Protein AF-B8FR16-F1 (afdb_monomer_lite)

Foldseek 3Di:
DDLLVVLLVVLVVVCVVVVHDPVVSVVSSVVSSVVVLVVVLVVVLCVVCVVVVLNVQLVVVCVVVVVLCLLLPDDDDPDSVVVSVVVSCVSSVRSVVCVVCVVVPPDDPVRVVVVVVVVVVVSLVCSLVPSPPDDPVHGADPVRNVVVSVCSVVVVSDDDD

pLDDT: mean 81.57, std 13.97, range [33.44, 96.5]

Structure (mmCIF, N/CA/C/O backbone):
data_AF-B8FR16-F1
#
_entry.id   AF-B8FR16-F1
#
loop_
_atom_site.group_PDB
_atom_site.id
_atom_site.type_symbol
_atom_site.label_atom_id
_atom_site.label_alt_id
_atom_site.label_comp_id
_atom_site.label_asym_id
_atom_site.label_entity_id
_atom_site.label_seq_id
_atom_site.pdbx_PDB_ins_code
_atom_site.Cartn_x
_atom_site.Cartn_y
_atom_site.Cartn_z
_atom_site.occupancy
_atom_site.B_iso_or_equiv
_atom_site.auth_seq_id
_atom_site.auth_comp_id
_atom_site.auth_asym_id
_atom_site.auth_atom_id
_atom_site.pdbx_PDB_model_num
ATOM 1 N N . MET A 1 1 ? 5.710 -23.874 -14.832 1.00 56.38 1 MET A N 1
ATOM 2 C CA . MET A 1 1 ? 5.857 -22.516 -15.386 1.00 56.38 1 MET A CA 1
ATOM 3 C C . MET A 1 1 ? 5.933 -21.554 -14.224 1.00 56.38 1 MET A C 1
ATOM 5 O O . MET A 1 1 ? 4.963 -21.448 -13.480 1.00 56.38 1 MET A O 1
ATOM 9 N N . GLY A 1 2 ? 7.102 -20.963 -14.002 1.00 78.06 2 GLY A N 1
ATOM 10 C CA . GLY A 1 2 ? 7.277 -19.901 -13.017 1.00 78.06 2 GLY A CA 1
ATOM 11 C C . GLY A 1 2 ? 6.821 -18.545 -13.561 1.00 78.06 2 GLY A C 1
ATOM 12 O O . GLY A 1 2 ? 6.602 -18.383 -14.761 1.00 78.06 2 GLY A O 1
ATOM 13 N N . ILE A 1 3 ? 6.722 -17.556 -12.672 1.00 81.06 3 ILE A N 1
ATOM 14 C CA . ILE A 1 3 ? 6.531 -16.141 -13.031 1.00 81.06 3 ILE A CA 1
ATOM 15 C C . ILE A 1 3 ? 7.551 -15.660 -14.091 1.00 81.06 3 ILE A C 1
ATOM 17 O O . ILE A 1 3 ? 7.110 -15.021 -15.050 1.00 81.06 3 ILE A O 1
ATOM 21 N N . PRO A 1 4 ? 8.864 -15.984 -14.011 1.00 82.94 4 PRO A N 1
ATOM 22 C CA . PRO A 1 4 ? 9.822 -15.537 -15.029 1.00 82.94 4 PRO A CA 1
ATOM 23 C C . PRO A 1 4 ? 9.562 -16.151 -16.412 1.00 82.94 4 PRO A C 1
ATOM 25 O O . PRO A 1 4 ? 9.678 -15.452 -17.416 1.00 82.94 4 PRO A O 1
ATOM 28 N N . ASP A 1 5 ? 9.134 -17.417 -16.482 1.00 85.25 5 ASP A N 1
ATOM 29 C CA . ASP A 1 5 ? 8.825 -18.080 -17.758 1.00 85.25 5 ASP A CA 1
ATOM 30 C C . ASP A 1 5 ? 7.618 -17.428 -18.444 1.00 85.25 5 ASP A C 1
ATOM 32 O O . ASP A 1 5 ? 7.628 -17.187 -19.652 1.00 85.25 5 ASP A O 1
ATOM 36 N N . LEU A 1 6 ? 6.577 -17.118 -17.661 1.00 87.56 6 LEU A N 1
ATOM 37 C CA . LEU A 1 6 ? 5.368 -16.461 -18.153 1.00 87.56 6 LEU A CA 1
ATOM 38 C C . LEU A 1 6 ? 5.677 -15.042 -18.645 1.00 87.56 6 LEU A C 1
ATOM 40 O O . LEU A 1 6 ? 5.272 -14.669 -19.744 1.00 87.56 6 LEU A O 1
ATOM 44 N N . SER A 1 7 ? 6.442 -14.282 -17.861 1.00 88.88 7 SER A N 1
ATOM 45 C CA . SER A 1 7 ? 6.834 -12.907 -18.192 1.00 88.88 7 SER A CA 1
ATOM 46 C C . SER A 1 7 ? 7.698 -12.860 -19.453 1.00 88.88 7 SER A C 1
ATOM 48 O O . SER A 1 7 ? 7.475 -12.022 -20.322 1.00 88.88 7 SER A O 1
ATOM 50 N N . CYS A 1 8 ? 8.626 -13.813 -19.603 1.00 88.38 8 CYS A N 1
ATOM 51 C CA . CYS A 1 8 ? 9.453 -13.972 -20.798 1.00 88.38 8 CYS A CA 1
ATOM 52 C C . CYS A 1 8 ? 8.609 -14.296 -22.039 1.00 88.38 8 CYS A C 1
ATOM 54 O O . CYS A 1 8 ? 8.793 -13.698 -23.096 1.00 88.38 8 CYS A O 1
ATOM 56 N N . SER A 1 9 ? 7.635 -15.202 -21.913 1.00 89.88 9 SER A N 1
ATOM 57 C CA . SER A 1 9 ? 6.768 -15.581 -23.033 1.00 89.88 9 SER A CA 1
ATOM 58 C C . SER A 1 9 ? 5.915 -14.406 -23.529 1.00 89.88 9 SER A C 1
ATOM 60 O O . SER A 1 9 ? 5.840 -14.163 -24.734 1.00 89.88 9 SER A O 1
ATOM 62 N N . ILE A 1 10 ? 5.335 -13.635 -22.602 1.00 89.81 10 ILE A N 1
ATOM 63 C CA . ILE A 1 10 ? 4.533 -12.449 -22.925 1.00 89.81 10 ILE A CA 1
ATOM 64 C C . ILE A 1 10 ? 5.419 -11.353 -23.533 1.00 89.81 10 ILE A C 1
ATOM 66 O O . ILE A 1 10 ? 5.078 -10.803 -24.579 1.00 89.81 10 ILE A O 1
ATOM 70 N N . ALA A 1 11 ? 6.578 -11.069 -22.935 1.00 90.19 11 ALA A N 1
ATOM 71 C CA . ALA A 1 11 ? 7.492 -10.051 -23.445 1.00 90.19 11 ALA A CA 1
ATOM 72 C C . ALA A 1 11 ? 8.010 -10.381 -24.850 1.00 90.19 11 ALA A C 1
ATOM 74 O O . ALA A 1 11 ? 7.997 -9.510 -25.709 1.00 90.19 11 ALA A O 1
ATOM 75 N N . ASN A 1 12 ? 8.360 -11.639 -25.130 1.00 89.50 12 ASN A N 1
ATOM 76 C CA . ASN A 1 12 ? 8.802 -12.069 -26.461 1.00 89.50 12 ASN A CA 1
ATOM 77 C C . ASN A 1 12 ? 7.678 -12.058 -27.508 1.00 89.50 12 ASN A C 1
ATOM 79 O O . ASN A 1 12 ? 7.941 -11.950 -28.707 1.00 89.50 12 ASN A O 1
ATOM 83 N N . TYR A 1 13 ? 6.420 -12.213 -27.091 1.00 92.12 13 TYR A N 1
ATOM 84 C CA . TYR A 1 13 ? 5.280 -12.041 -27.989 1.00 92.12 13 TYR A CA 1
ATOM 85 C C . TYR A 1 13 ? 5.156 -10.577 -28.426 1.00 92.12 13 TYR A C 1
ATOM 87 O O . TYR A 1 13 ? 5.194 -10.294 -29.620 1.00 92.12 13 TYR A O 1
ATOM 95 N N . PHE A 1 14 ? 5.107 -9.648 -27.467 1.00 90.06 14 PHE A N 1
ATOM 96 C CA . PHE A 1 14 ? 5.010 -8.217 -27.763 1.00 90.06 14 PHE A CA 1
ATOM 97 C C . PHE A 1 14 ? 6.278 -7.659 -28.420 1.00 90.06 14 PHE A C 1
ATOM 99 O O . PHE A 1 14 ? 6.171 -6.857 -29.336 1.00 90.06 14 PHE A O 1
ATOM 106 N N . GLY A 1 15 ? 7.466 -8.115 -28.021 1.00 89.62 15 GLY A N 1
ATOM 107 C CA . GLY A 1 15 ? 8.738 -7.712 -28.623 1.00 89.62 15 GLY A CA 1
ATOM 108 C C . GLY A 1 15 ? 8.793 -7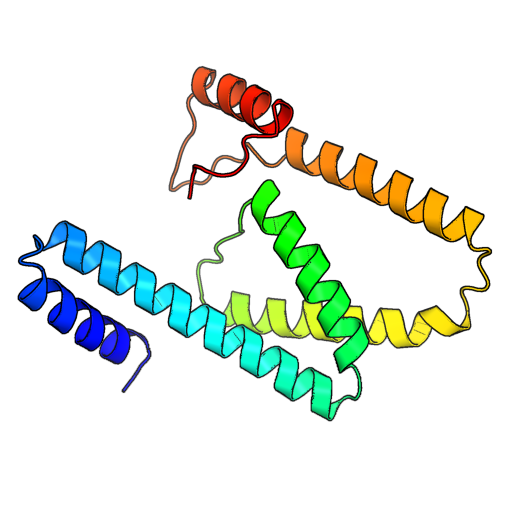.995 -30.122 1.00 89.62 15 GLY A C 1
ATOM 109 O O . GLY A 1 15 ? 9.212 -7.139 -30.894 1.00 89.62 15 GLY A O 1
ATOM 110 N N . ARG A 1 16 ? 8.281 -9.159 -30.544 1.00 90.56 16 ARG A N 1
ATOM 111 C CA . ARG A 1 16 ? 8.185 -9.520 -31.966 1.00 90.56 16 ARG A CA 1
ATOM 112 C C . ARG A 1 16 ? 7.109 -8.735 -32.707 1.00 90.56 16 ARG A C 1
ATOM 114 O O . ARG A 1 16 ? 7.356 -8.321 -33.829 1.00 90.56 16 ARG A O 1
ATOM 121 N N . GLU A 1 17 ? 5.945 -8.531 -32.094 1.00 93.25 17 GLU A N 1
ATOM 122 C CA . GLU A 1 17 ? 4.823 -7.825 -32.732 1.00 93.25 17 GLU A CA 1
ATOM 123 C C . GLU A 1 17 ? 5.091 -6.321 -32.908 1.00 93.25 17 GLU A C 1
ATOM 125 O O . GLU A 1 17 ? 4.663 -5.718 -33.886 1.00 93.25 17 GLU A O 1
ATOM 130 N N . LEU A 1 18 ? 5.802 -5.708 -31.959 1.00 91.50 18 LEU A N 1
ATOM 131 C CA . LEU A 1 18 ? 6.133 -4.279 -31.959 1.00 91.50 18 LEU A CA 1
ATOM 132 C C . LEU A 1 18 ? 7.525 -3.972 -32.536 1.00 91.50 18 LEU A C 1
ATOM 134 O O . LEU A 1 18 ? 7.942 -2.817 -32.482 1.00 91.50 18 LEU A O 1
ATOM 138 N N . GLU A 1 19 ? 8.241 -4.982 -33.045 1.00 90.75 19 GLU A N 1
ATOM 139 C CA . GLU A 1 19 ? 9.619 -4.867 -33.556 1.00 90.75 19 GLU A CA 1
ATOM 140 C C . GLU A 1 19 ? 10.556 -4.132 -32.574 1.00 90.75 19 GLU A C 1
ATOM 142 O O . GLU A 1 19 ? 11.330 -3.244 -32.939 1.00 90.75 19 GLU A O 1
ATOM 147 N N . LEU A 1 20 ? 10.450 -4.478 -31.288 1.00 89.25 20 LEU A N 1
ATOM 148 C CA . LEU A 1 20 ? 11.250 -3.872 -30.227 1.00 89.25 20 LEU A CA 1
ATOM 149 C C . LEU A 1 20 ? 12.676 -4.435 -30.239 1.00 89.25 20 LEU A C 1
ATOM 151 O O . LEU A 1 20 ? 12.904 -5.616 -30.495 1.00 89.25 20 LEU A O 1
ATOM 155 N N . ASP A 1 21 ? 13.637 -3.582 -29.899 1.00 91.12 21 ASP A N 1
ATOM 156 C CA . ASP A 1 21 ? 15.007 -3.977 -29.593 1.00 91.12 21 ASP A CA 1
ATOM 157 C C . ASP A 1 21 ? 15.077 -4.854 -28.331 1.00 91.12 21 ASP A C 1
ATOM 159 O O . ASP A 1 21 ? 14.151 -4.884 -27.508 1.00 91.12 21 ASP A O 1
ATOM 163 N N . GLU A 1 22 ? 16.186 -5.584 -28.177 1.00 87.62 22 GLU A N 1
ATOM 164 C CA . GLU A 1 22 ? 16.388 -6.492 -27.041 1.00 87.62 22 GLU A CA 1
ATOM 165 C C . GLU A 1 22 ? 16.298 -5.752 -25.701 1.00 87.62 22 GLU A C 1
ATOM 167 O O . GLU A 1 22 ? 15.605 -6.230 -24.803 1.00 87.62 22 GLU A O 1
ATOM 172 N N . ASP A 1 23 ? 16.867 -4.545 -25.601 1.00 88.12 23 ASP A N 1
ATOM 173 C CA . ASP A 1 23 ? 16.831 -3.739 -24.375 1.00 88.12 23 ASP A CA 1
ATOM 174 C C . ASP A 1 23 ? 15.388 -3.412 -23.955 1.00 88.12 23 ASP A C 1
ATOM 176 O O . ASP A 1 23 ? 14.998 -3.601 -22.799 1.00 88.12 23 ASP A O 1
ATOM 180 N N . LYS A 1 24 ? 14.544 -2.970 -24.897 1.00 88.75 24 LYS A N 1
ATOM 181 C CA . LYS A 1 24 ? 13.124 -2.694 -24.614 1.00 88.75 24 LYS A CA 1
ATOM 182 C C . LYS A 1 24 ? 12.325 -3.954 -24.312 1.00 88.75 24 LYS A C 1
ATOM 184 O O . LYS A 1 24 ? 11.413 -3.908 -23.484 1.00 88.75 24 LYS A O 1
ATOM 189 N N . THR A 1 25 ? 12.654 -5.068 -24.956 1.00 88.88 25 THR A N 1
ATOM 190 C CA . THR A 1 25 ? 12.011 -6.359 -24.686 1.00 88.88 25 THR A CA 1
ATOM 191 C C . THR A 1 25 ? 12.343 -6.847 -23.274 1.00 88.88 25 THR A C 1
ATOM 193 O O . THR A 1 25 ? 11.462 -7.349 -22.572 1.00 88.88 25 THR A O 1
ATOM 196 N N . ASP A 1 26 ? 13.571 -6.622 -22.805 1.00 86.75 26 ASP A N 1
ATOM 197 C CA . ASP A 1 26 ? 13.984 -6.947 -21.440 1.00 86.75 26 ASP A CA 1
ATOM 198 C C . ASP A 1 26 ? 13.328 -6.038 -20.390 1.00 86.75 26 ASP A C 1
ATOM 200 O O . ASP A 1 26 ? 12.855 -6.527 -19.358 1.00 86.75 26 ASP A O 1
ATOM 204 N N . ILE A 1 27 ? 13.200 -4.736 -20.673 1.00 87.94 27 ILE A N 1
ATOM 205 C CA . ILE A 1 27 ? 12.416 -3.814 -19.832 1.00 87.94 27 ILE A CA 1
ATOM 206 C C . ILE A 1 27 ? 10.964 -4.298 -19.729 1.00 87.94 27 ILE A C 1
ATOM 208 O O . ILE A 1 27 ? 10.384 -4.316 -18.640 1.00 87.94 27 ILE A O 1
ATOM 212 N N . LEU A 1 28 ? 10.378 -4.735 -20.846 1.00 90.06 28 LEU A N 1
ATOM 213 C CA . LEU A 1 28 ? 9.013 -5.244 -20.884 1.00 90.06 28 LEU A CA 1
ATOM 214 C C . LEU A 1 28 ? 8.865 -6.549 -20.085 1.00 90.06 28 LEU A C 1
ATOM 216 O O . LEU A 1 28 ? 7.906 -6.699 -19.324 1.00 90.06 28 LEU A O 1
ATOM 220 N N . ARG A 1 29 ? 9.833 -7.467 -20.197 1.00 90.00 29 ARG A N 1
ATOM 221 C CA . ARG A 1 29 ? 9.897 -8.705 -19.404 1.00 90.00 29 ARG A CA 1
ATOM 222 C C . ARG A 1 29 ? 9.910 -8.412 -17.911 1.00 90.00 29 ARG A C 1
ATOM 224 O O . ARG A 1 29 ? 9.103 -8.990 -17.182 1.00 90.00 29 ARG A O 1
ATOM 231 N N . TYR A 1 30 ? 10.772 -7.499 -17.473 1.00 85.50 30 TYR A N 1
ATOM 232 C CA . TYR A 1 30 ? 10.836 -7.082 -16.074 1.00 85.50 30 TYR A CA 1
ATOM 233 C C . TYR A 1 30 ? 9.525 -6.427 -15.618 1.00 85.50 30 TYR A C 1
ATOM 235 O O . TYR A 1 30 ? 9.006 -6.750 -14.549 1.00 85.50 30 TYR A O 1
ATOM 243 N N . GLY A 1 31 ? 8.938 -5.563 -16.450 1.00 86.56 31 GLY A N 1
ATOM 244 C CA . GLY A 1 31 ? 7.643 -4.944 -16.172 1.00 86.56 31 GLY A CA 1
ATOM 245 C C . GLY A 1 31 ? 6.542 -5.978 -15.920 1.00 86.56 31 GLY A C 1
ATOM 246 O O . GLY A 1 31 ? 5.820 -5.885 -14.926 1.00 86.56 31 GLY A O 1
ATOM 247 N N . PHE A 1 32 ? 6.448 -7.009 -16.766 1.00 89.12 32 PHE A N 1
ATOM 248 C CA . PHE A 1 32 ? 5.492 -8.100 -16.567 1.00 89.12 32 PHE A CA 1
ATOM 249 C C . PHE A 1 32 ? 5.780 -8.926 -15.316 1.00 89.12 32 PHE A C 1
ATOM 251 O O . PHE A 1 32 ? 4.841 -9.267 -14.596 1.00 89.12 32 PHE A O 1
ATOM 258 N N . GLU A 1 33 ? 7.049 -9.201 -15.018 1.00 88.00 33 GLU A N 1
ATOM 259 C CA . GLU A 1 33 ? 7.436 -9.927 -13.808 1.00 88.00 33 GLU A CA 1
ATOM 260 C C . GLU A 1 33 ? 6.968 -9.195 -12.542 1.00 88.00 33 GLU A C 1
ATOM 262 O O . GLU A 1 33 ? 6.367 -9.806 -11.652 1.00 88.00 33 GLU A O 1
ATOM 267 N N . VAL A 1 34 ? 7.143 -7.871 -12.502 1.00 85.62 34 VAL A N 1
ATOM 268 C CA . VAL A 1 34 ? 6.662 -7.023 -11.403 1.00 85.62 34 VAL A CA 1
ATOM 269 C C . VAL A 1 34 ? 5.134 -7.013 -11.334 1.00 85.62 34 VAL A C 1
ATOM 271 O O . VAL A 1 34 ? 4.579 -7.218 -10.254 1.00 85.62 34 VAL A O 1
ATOM 274 N N . ILE A 1 35 ? 4.437 -6.814 -12.457 1.00 88.69 35 ILE A N 1
ATOM 275 C CA . ILE A 1 35 ? 2.964 -6.757 -12.490 1.00 88.69 35 ILE A CA 1
ATOM 276 C C . ILE A 1 35 ? 2.355 -8.080 -12.015 1.00 88.69 35 ILE A C 1
ATOM 278 O O . ILE A 1 35 ? 1.444 -8.082 -11.184 1.00 88.69 35 ILE A O 1
ATOM 282 N N . ILE A 1 36 ? 2.862 -9.208 -12.513 1.00 89.31 36 ILE A N 1
ATOM 283 C CA . ILE A 1 36 ? 2.367 -10.539 -12.148 1.00 89.31 36 ILE A CA 1
ATOM 284 C C . ILE A 1 36 ? 2.686 -10.832 -10.678 1.00 89.31 36 ILE A C 1
ATOM 286 O O . ILE A 1 36 ? 1.813 -11.304 -9.946 1.00 89.31 36 ILE A O 1
ATOM 290 N N . GLY A 1 37 ? 3.901 -10.515 -10.219 1.00 88.25 37 GLY A N 1
ATOM 291 C CA . GLY A 1 37 ? 4.302 -10.685 -8.824 1.00 88.25 37 GLY A CA 1
ATOM 292 C C . GLY A 1 37 ? 3.437 -9.867 -7.859 1.00 88.25 37 GLY A C 1
ATOM 293 O O . GLY A 1 37 ? 2.815 -10.414 -6.945 1.00 88.25 37 GLY A O 1
ATOM 294 N N . GLU A 1 38 ? 3.324 -8.557 -8.076 1.00 86.81 38 GLU A N 1
ATOM 295 C CA . GLU A 1 38 ? 2.482 -7.695 -7.238 1.00 86.81 38 GLU A CA 1
ATOM 296 C C . GLU A 1 38 ? 1.002 -8.099 -7.310 1.00 86.81 38 GLU A C 1
ATOM 298 O O . GLU A 1 38 ? 0.333 -8.144 -6.277 1.00 86.81 38 GLU A O 1
ATOM 303 N N . GLY A 1 39 ? 0.502 -8.493 -8.486 1.00 90.38 39 GLY A N 1
ATOM 304 C CA . GLY A 1 39 ? -0.856 -9.010 -8.650 1.00 90.38 39 GLY A CA 1
ATOM 305 C C . GLY A 1 39 ? -1.124 -10.239 -7.777 1.00 90.38 39 GLY A C 1
ATOM 306 O O . GLY A 1 39 ? -2.087 -10.260 -7.006 1.00 90.38 39 GLY A O 1
ATOM 307 N N . LEU A 1 40 ? -0.236 -11.238 -7.816 1.00 91.06 40 LEU A N 1
ATOM 308 C CA . LEU A 1 40 ? -0.342 -12.436 -6.976 1.00 91.06 40 LEU A CA 1
ATOM 309 C C . LEU A 1 40 ? -0.282 -12.104 -5.481 1.00 91.06 40 LEU A C 1
ATOM 311 O O . LEU A 1 40 ? -1.009 -12.704 -4.683 1.00 91.06 40 LEU A O 1
ATOM 315 N N . LYS A 1 41 ? 0.543 -11.130 -5.089 1.00 90.12 41 LYS A N 1
ATOM 316 C CA . LYS A 1 41 ? 0.634 -10.654 -3.704 1.00 90.12 41 LYS A CA 1
ATOM 317 C C . LYS A 1 41 ? -0.676 -10.033 -3.231 1.00 90.12 41 LYS A C 1
ATOM 319 O O . LYS A 1 41 ? -1.178 -10.417 -2.175 1.00 90.12 41 LYS A O 1
ATOM 324 N N . VAL A 1 42 ? -1.248 -9.122 -4.016 1.00 92.25 42 VAL A N 1
ATOM 325 C CA . VAL A 1 42 ? -2.521 -8.464 -3.695 1.00 92.25 42 VAL A CA 1
ATOM 326 C C . VAL A 1 42 ? -3.643 -9.493 -3.585 1.00 92.25 42 VAL A C 1
ATOM 328 O O . VAL A 1 42 ? -4.348 -9.514 -2.576 1.00 92.25 42 VAL A O 1
ATOM 331 N N . ILE A 1 43 ? -3.761 -10.404 -4.556 1.00 94.75 43 ILE A N 1
ATOM 332 C CA . ILE A 1 43 ? -4.764 -11.479 -4.527 1.00 94.75 43 ILE A CA 1
ATOM 333 C C . ILE A 1 43 ? -4.615 -12.313 -3.250 1.00 94.75 43 ILE A C 1
ATOM 335 O O . ILE A 1 43 ? -5.594 -12.529 -2.537 1.00 94.75 43 ILE A O 1
ATOM 339 N N . SER A 1 44 ? -3.389 -12.721 -2.913 1.00 93.88 44 SER A N 1
ATOM 340 C CA . SER A 1 44 ? -3.115 -13.526 -1.716 1.00 93.88 44 SER A CA 1
ATOM 341 C C . SER A 1 44 ? -3.545 -12.817 -0.426 1.00 93.88 44 SER A C 1
ATOM 343 O O . SER A 1 44 ? -4.165 -13.435 0.440 1.00 93.88 44 SER A O 1
ATOM 345 N N . ILE A 1 45 ? -3.269 -11.513 -0.309 1.00 94.50 45 ILE A N 1
ATOM 346 C CA . ILE A 1 45 ? -3.663 -10.702 0.851 1.00 94.50 45 ILE A CA 1
ATOM 347 C C . ILE A 1 45 ? -5.188 -10.627 0.974 1.00 94.50 45 ILE A C 1
ATOM 349 O O . ILE A 1 45 ? -5.718 -10.840 2.064 1.00 94.50 45 ILE A O 1
ATOM 353 N N . PHE A 1 46 ? -5.907 -10.359 -0.119 1.00 95.44 46 PHE A N 1
ATOM 354 C CA . PHE A 1 46 ? -7.367 -10.228 -0.087 1.00 95.44 46 PHE A CA 1
ATOM 355 C C . PHE A 1 46 ? -8.091 -11.559 0.135 1.00 95.44 46 PHE A C 1
ATOM 357 O O . PHE A 1 46 ? -9.114 -11.584 0.826 1.00 95.44 46 PHE A O 1
ATOM 364 N N . VAL A 1 47 ? -7.553 -12.670 -0.378 1.00 96.50 47 VAL A N 1
ATOM 365 C CA . VAL A 1 47 ? -8.059 -14.017 -0.070 1.00 96.50 47 VAL A CA 1
ATOM 366 C C . VAL A 1 47 ? -7.949 -14.279 1.430 1.00 96.50 47 VAL A C 1
ATOM 368 O O . VAL A 1 47 ? -8.951 -14.591 2.072 1.00 96.50 47 VAL A O 1
ATOM 371 N N . MET A 1 48 ? -6.771 -14.059 2.022 1.00 95.00 48 MET A N 1
ATOM 372 C CA . MET A 1 48 ? -6.577 -14.240 3.463 1.00 95.00 48 MET A CA 1
ATOM 373 C C . MET A 1 48 ? -7.439 -13.278 4.288 1.00 95.00 48 MET A C 1
ATOM 375 O O . MET A 1 48 ? -8.067 -13.691 5.259 1.00 95.00 48 MET A O 1
ATOM 379 N N . ALA A 1 49 ? -7.534 -12.010 3.889 1.00 95.38 49 ALA A N 1
ATOM 380 C CA . ALA A 1 49 ? -8.378 -11.032 4.568 1.00 95.38 49 ALA A CA 1
ATOM 381 C C . ALA A 1 49 ? -9.854 -11.457 4.577 1.00 95.38 49 ALA A C 1
ATOM 383 O O . ALA A 1 49 ? -10.525 -11.293 5.594 1.00 95.38 49 ALA A O 1
ATOM 384 N N . SER A 1 50 ? -10.336 -12.049 3.481 1.00 95.00 50 SER A N 1
ATOM 385 C CA . SER A 1 50 ? -11.711 -12.546 3.371 1.00 95.00 50 SER A CA 1
ATOM 386 C C . SER A 1 50 ? -11.957 -13.754 4.271 1.00 95.00 50 SER A C 1
ATOM 388 O O . SER A 1 50 ? -12.968 -13.787 4.968 1.00 95.00 50 SER A O 1
ATOM 390 N N . LEU A 1 51 ? -11.005 -14.692 4.343 1.00 95.38 51 LEU A N 1
ATOM 391 C CA . LEU A 1 51 ? -11.077 -15.835 5.263 1.00 95.38 51 LEU A CA 1
ATOM 392 C C . LEU A 1 51 ? -11.115 -15.402 6.738 1.00 95.38 51 LEU A C 1
ATOM 394 O O . LEU A 1 51 ? -11.763 -16.049 7.554 1.00 95.38 51 LEU A O 1
ATOM 398 N N . LEU A 1 52 ? -10.440 -14.300 7.082 1.00 93.00 52 LEU A N 1
ATOM 399 C CA . LEU A 1 52 ? -10.386 -13.764 8.446 1.00 93.00 52 LEU A CA 1
ATOM 400 C C . LEU A 1 52 ? -11.508 -12.750 8.757 1.00 93.00 52 LEU A C 1
ATOM 402 O O . LEU A 1 52 ? -11.583 -12.258 9.885 1.00 93.00 52 LEU A O 1
ATOM 406 N N . GLY A 1 53 ? -12.359 -12.402 7.785 1.00 93.69 53 GLY A N 1
ATOM 407 C CA . GLY A 1 53 ? -13.384 -11.362 7.943 1.00 93.69 53 GLY A CA 1
ATOM 408 C C . GLY A 1 53 ? -12.814 -9.948 8.134 1.00 93.69 53 GLY A C 1
ATOM 409 O O . GLY A 1 53 ? -13.443 -9.101 8.766 1.00 93.69 53 GLY A O 1
ATOM 410 N N . LEU A 1 54 ? -11.606 -9.690 7.622 1.00 94.69 54 LEU A N 1
ATOM 411 C CA . LEU A 1 54 ? -10.875 -8.423 7.750 1.00 94.69 54 LEU A CA 1
ATOM 412 C C . LEU A 1 54 ? -10.920 -7.552 6.486 1.00 94.69 54 LEU A C 1
ATOM 414 O O . LEU A 1 54 ? -10.334 -6.468 6.474 1.00 94.69 54 LEU A O 1
ATOM 418 N N . THR A 1 55 ? -11.610 -7.997 5.433 1.00 93.06 55 THR A N 1
ATOM 419 C CA . THR A 1 55 ? -11.658 -7.351 4.111 1.00 93.06 55 THR A CA 1
ATOM 420 C C . THR A 1 55 ? -11.854 -5.830 4.137 1.00 93.06 55 THR A C 1
ATOM 422 O O . THR A 1 55 ? -11.044 -5.152 3.507 1.00 93.06 55 THR A O 1
ATOM 425 N N . PRO A 1 56 ? -12.843 -5.244 4.851 1.00 93.25 56 PRO A N 1
ATOM 426 C CA . PRO A 1 56 ? -13.032 -3.791 4.821 1.00 93.25 56 PRO A CA 1
ATOM 427 C C . PRO A 1 56 ? -11.853 -3.029 5.442 1.00 93.25 56 PRO A C 1
ATOM 429 O O . PRO A 1 56 ? -11.458 -1.988 4.923 1.00 93.25 56 PRO A O 1
ATOM 432 N N . TYR A 1 57 ? -11.249 -3.555 6.511 1.00 93.31 57 TYR A N 1
ATOM 433 C CA . TYR A 1 57 ? -10.103 -2.920 7.166 1.00 93.31 57 TYR A CA 1
ATOM 434 C C . TYR A 1 57 ? -8.860 -2.987 6.279 1.00 93.31 57 TYR A C 1
ATOM 436 O O . TYR A 1 57 ? -8.194 -1.977 6.064 1.00 93.31 57 TYR A O 1
ATOM 444 N N . VAL A 1 58 ? -8.593 -4.165 5.706 1.00 95.06 58 VAL A N 1
ATOM 445 C CA . VAL A 1 58 ? -7.460 -4.382 4.800 1.00 95.06 58 VAL A CA 1
ATOM 446 C C . VAL A 1 58 ? -7.599 -3.545 3.531 1.00 95.06 58 VAL A C 1
ATOM 448 O O . VAL A 1 58 ? -6.603 -2.993 3.075 1.00 95.06 58 VAL A O 1
ATOM 451 N N . LEU A 1 59 ? -8.813 -3.380 2.994 1.00 95.31 59 LEU A N 1
ATOM 452 C CA . LEU A 1 59 ? -9.067 -2.528 1.830 1.00 95.31 59 LEU A CA 1
ATOM 453 C C . LEU A 1 59 ? -8.693 -1.067 2.103 1.00 95.31 59 LEU A C 1
ATOM 455 O O . LEU A 1 59 ? -7.991 -0.456 1.299 1.00 95.31 59 LEU A O 1
ATOM 459 N N . VAL A 1 60 ? -9.117 -0.518 3.246 1.00 93.44 60 VAL A N 1
ATOM 460 C CA . VAL A 1 60 ? -8.760 0.853 3.638 1.00 93.44 60 VAL A CA 1
ATOM 461 C C . VAL A 1 60 ? -7.247 0.979 3.805 1.00 93.44 60 VAL A C 1
ATOM 463 O O . VAL A 1 60 ? -6.647 1.876 3.218 1.00 93.44 60 VAL A O 1
ATOM 466 N N . THR A 1 61 ? -6.605 0.049 4.523 1.00 92.94 61 THR A N 1
ATOM 467 C CA . THR A 1 61 ? -5.141 0.047 4.677 1.00 92.94 61 THR A CA 1
ATOM 468 C C . THR A 1 61 ? -4.428 -0.036 3.327 1.00 92.94 61 THR A C 1
ATOM 470 O O . THR A 1 61 ? -3.457 0.684 3.105 1.00 92.94 61 THR A O 1
ATOM 473 N N . PHE A 1 62 ? -4.907 -0.877 2.410 1.00 93.44 62 PHE A N 1
ATOM 474 C CA . PHE A 1 62 ? -4.338 -1.039 1.075 1.00 93.44 62 PHE A CA 1
ATOM 475 C C . PHE A 1 62 ? -4.403 0.256 0.265 1.00 93.44 62 PHE A C 1
ATOM 477 O O . PHE A 1 62 ? -3.385 0.675 -0.281 1.00 93.44 62 PHE A O 1
ATOM 484 N N . LEU A 1 63 ? -5.557 0.927 0.244 1.00 92.69 63 LEU A N 1
ATOM 485 C CA . LEU A 1 63 ? -5.715 2.199 -0.460 1.00 92.69 63 LEU A CA 1
ATOM 486 C C . LEU A 1 63 ? -4.833 3.296 0.144 1.00 92.69 63 LEU A C 1
ATOM 488 O O . LEU A 1 63 ? -4.155 3.999 -0.598 1.00 92.69 63 LEU A O 1
ATOM 492 N N . THR A 1 64 ? -4.786 3.416 1.474 1.00 90.75 64 THR A N 1
ATOM 493 C CA . THR A 1 64 ? -3.962 4.428 2.152 1.00 90.75 64 THR A CA 1
ATOM 494 C C . THR A 1 64 ? -2.467 4.208 1.924 1.00 90.75 64 THR A C 1
ATOM 496 O O . THR A 1 64 ? -1.735 5.149 1.632 1.00 90.75 64 THR A O 1
ATOM 499 N N . VAL A 1 65 ? -1.990 2.968 2.040 1.00 89.00 65 VAL A N 1
ATOM 500 C CA . VAL A 1 65 ? -0.570 2.652 1.820 1.00 89.00 65 VAL A CA 1
ATOM 501 C C . VAL A 1 65 ? -0.216 2.752 0.339 1.00 89.00 65 VAL A C 1
ATOM 503 O O . VAL A 1 65 ? 0.879 3.200 0.009 1.00 89.00 65 VAL A O 1
ATOM 506 N N . GLY A 1 66 ? -1.130 2.362 -0.552 1.00 87.25 66 GLY A N 1
ATOM 507 C CA . GLY A 1 66 ? -0.963 2.475 -1.997 1.00 87.25 66 GLY A CA 1
ATOM 508 C C . GLY A 1 66 ? -0.800 3.925 -2.441 1.00 87.25 66 GLY A C 1
ATOM 509 O O . GLY A 1 66 ? 0.177 4.239 -3.116 1.00 87.25 66 GLY A O 1
ATOM 510 N N . THR A 1 67 ? -1.686 4.823 -1.999 1.00 86.25 67 THR A N 1
ATOM 511 C CA . THR A 1 67 ? -1.553 6.256 -2.301 1.00 86.25 67 THR A CA 1
ATOM 512 C C . THR A 1 67 ? -0.291 6.838 -1.685 1.00 86.25 67 THR A C 1
ATOM 514 O O . THR A 1 67 ? 0.434 7.548 -2.371 1.00 86.25 67 THR A O 1
ATOM 517 N N . TYR A 1 68 ? 0.039 6.485 -0.439 1.00 83.94 68 TYR A N 1
ATOM 518 C CA . TYR A 1 68 ? 1.274 6.944 0.196 1.00 83.94 68 TYR A CA 1
ATOM 519 C C . TYR A 1 68 ? 2.531 6.496 -0.568 1.00 83.94 68 TYR A C 1
ATOM 521 O O . TYR A 1 68 ? 3.445 7.294 -0.765 1.00 83.94 68 TYR A O 1
ATOM 529 N N . ARG A 1 69 ? 2.562 5.255 -1.075 1.00 82.25 69 ARG A N 1
ATOM 530 C CA . ARG A 1 69 ? 3.685 4.723 -1.867 1.00 82.25 69 ARG A CA 1
ATOM 531 C C . ARG A 1 69 ? 3.894 5.428 -3.202 1.00 82.25 69 ARG A C 1
ATOM 533 O O . ARG A 1 69 ? 5.030 5.464 -3.666 1.00 82.25 69 ARG A O 1
ATOM 540 N N . LEU A 1 70 ? 2.849 6.002 -3.801 1.00 79.00 70 LEU A N 1
ATOM 541 C CA . LEU A 1 70 ? 3.007 6.837 -4.998 1.00 79.00 70 LEU A CA 1
ATOM 542 C C . LEU A 1 70 ? 3.849 8.088 -4.699 1.00 79.00 70 LEU A C 1
ATOM 544 O O . LEU A 1 70 ? 4.601 8.527 -5.561 1.00 79.00 70 LEU A O 1
ATOM 548 N N . PHE A 1 71 ? 3.773 8.619 -3.472 1.00 73.56 71 PHE A N 1
ATOM 549 C CA . PHE A 1 71 ? 4.555 9.784 -3.043 1.00 73.56 71 PHE A CA 1
ATOM 550 C C . PHE A 1 71 ? 5.922 9.415 -2.458 1.00 73.56 71 PHE A C 1
ATOM 552 O O . PHE A 1 71 ? 6.906 10.103 -2.711 1.00 73.56 71 PHE A O 1
ATOM 559 N N . SER A 1 72 ? 6.001 8.352 -1.651 1.00 71.94 72 SER A N 1
ATOM 560 C CA . SER A 1 72 ? 7.237 7.981 -0.948 1.00 71.94 72 SER A CA 1
ATOM 561 C C . SER A 1 72 ? 8.168 7.069 -1.750 1.00 71.94 72 SER A C 1
ATOM 563 O O . SER A 1 72 ? 9.286 6.812 -1.311 1.00 71.94 72 SER A O 1
ATOM 565 N N . GLY A 1 73 ? 7.695 6.507 -2.865 1.00 70.31 73 GLY A N 1
ATOM 566 C CA . GLY A 1 73 ? 8.356 5.394 -3.540 1.00 70.31 73 GLY A CA 1
ATOM 567 C C . GLY A 1 73 ? 8.218 4.068 -2.777 1.00 70.31 73 GLY A C 1
ATOM 568 O O . GLY A 1 73 ? 7.478 3.953 -1.790 1.00 70.31 73 GLY A O 1
ATOM 569 N N . GLY A 1 74 ? 8.923 3.040 -3.257 1.00 65.44 74 GLY A N 1
ATOM 570 C CA . GLY A 1 74 ? 8.886 1.682 -2.710 1.00 65.44 74 GLY A CA 1
ATOM 571 C C . GLY A 1 74 ? 10.241 1.200 -2.189 1.00 65.44 74 GLY A C 1
ATOM 572 O O . GLY A 1 74 ? 11.279 1.467 -2.784 1.00 65.44 74 GLY A O 1
ATOM 573 N N . TYR A 1 75 ? 10.220 0.432 -1.097 1.00 61.41 75 TYR A N 1
ATOM 574 C CA . TYR A 1 75 ? 11.378 -0.334 -0.631 1.00 61.41 75 TYR A CA 1
ATOM 575 C C . TYR A 1 75 ? 11.453 -1.659 -1.397 1.00 61.41 75 TYR A C 1
ATOM 577 O O . TYR A 1 75 ? 10.573 -2.512 -1.242 1.00 61.41 75 TYR A O 1
ATOM 585 N N . HIS A 1 76 ? 12.493 -1.839 -2.212 1.00 64.56 76 HIS A N 1
ATOM 586 C CA . HIS A 1 76 ? 12.768 -3.119 -2.857 1.00 64.56 76 HIS A CA 1
ATOM 587 C C . HIS A 1 76 ? 13.624 -3.971 -1.915 1.00 64.56 76 HIS A C 1
ATOM 589 O O . HIS A 1 76 ? 14.772 -3.642 -1.625 1.00 64.56 76 HIS A O 1
ATOM 595 N N . SER A 1 77 ? 13.041 -5.042 -1.380 1.00 59.69 77 SER A N 1
ATOM 596 C CA . SER A 1 77 ? 13.800 -6.010 -0.590 1.00 59.69 77 SER A CA 1
ATOM 597 C C . SER A 1 77 ? 14.538 -6.950 -1.538 1.00 59.69 77 SER A C 1
ATOM 599 O O . SER A 1 77 ? 13.956 -7.383 -2.525 1.00 59.69 77 SER A O 1
ATOM 601 N N . GLU A 1 78 ? 15.773 -7.321 -1.198 1.00 63.06 78 GLU A N 1
ATOM 602 C CA . GLU A 1 78 ? 16.650 -8.201 -1.994 1.00 63.06 78 GLU A CA 1
ATOM 603 C C . GLU A 1 78 ? 16.012 -9.541 -2.396 1.00 63.06 78 GLU A C 1
ATOM 605 O O . GLU A 1 78 ? 16.475 -10.197 -3.322 1.00 63.06 78 GLU A O 1
ATOM 610 N N . THR A 1 79 ? 14.949 -9.972 -1.704 1.00 76.25 79 THR A N 1
ATOM 611 C CA . THR A 1 79 ? 14.209 -11.188 -2.064 1.00 76.25 79 THR A CA 1
ATOM 612 C C . THR A 1 79 ? 12.702 -10.952 -2.071 1.00 76.25 79 THR A C 1
ATOM 614 O O . THR A 1 79 ? 12.108 -10.427 -1.120 1.00 76.25 79 THR A O 1
ATOM 617 N N . TYR A 1 80 ? 12.065 -11.428 -3.139 1.00 73.88 80 TYR A N 1
ATOM 618 C CA . TYR A 1 80 ? 10.622 -11.346 -3.342 1.00 73.88 80 TYR A CA 1
ATOM 619 C C . TYR A 1 80 ? 9.821 -12.029 -2.218 1.00 73.88 80 TYR A C 1
ATOM 621 O O . TYR A 1 80 ? 8.827 -11.489 -1.730 1.00 73.88 80 TYR A O 1
ATOM 629 N N . SER A 1 81 ? 10.288 -13.185 -1.736 1.00 77.31 81 SER A N 1
ATOM 630 C CA . SER A 1 81 ? 9.633 -13.954 -0.670 1.00 77.31 81 SER A CA 1
ATOM 631 C C . SER A 1 81 ? 9.574 -13.198 0.661 1.00 77.31 81 SER A C 1
ATOM 633 O O . SER A 1 81 ? 8.527 -13.186 1.312 1.00 77.31 81 SER A O 1
ATOM 635 N N . ARG A 1 82 ? 10.653 -12.503 1.050 1.00 84.00 82 ARG A N 1
ATOM 636 C CA . ARG A 1 82 ? 10.672 -11.664 2.261 1.00 84.00 82 ARG A CA 1
ATOM 637 C C . ARG A 1 82 ? 9.677 -10.513 2.147 1.00 84.00 82 ARG A C 1
ATOM 639 O O . ARG A 1 82 ? 8.929 -10.266 3.092 1.00 84.00 82 ARG A O 1
ATOM 646 N N . CYS A 1 83 ? 9.622 -9.853 0.988 1.00 82.56 83 CYS A N 1
ATOM 647 C CA . CYS A 1 83 ? 8.658 -8.783 0.727 1.00 82.56 83 CYS A CA 1
ATOM 648 C C . CYS A 1 83 ? 7.209 -9.288 0.801 1.00 82.56 83 CYS A C 1
ATOM 650 O O . CYS A 1 83 ? 6.357 -8.635 1.409 1.00 82.56 83 CYS A O 1
ATOM 652 N N . PHE A 1 84 ? 6.934 -10.455 0.215 1.00 86.56 84 PHE A N 1
ATOM 653 C CA . PHE A 1 84 ? 5.614 -11.079 0.232 1.00 86.56 84 PHE A CA 1
ATOM 654 C C . PHE A 1 84 ? 5.151 -11.378 1.661 1.00 86.56 84 PHE A C 1
ATOM 656 O O . PHE A 1 84 ? 4.084 -10.922 2.067 1.00 86.56 84 PHE A O 1
ATOM 663 N N . ILE A 1 85 ? 5.981 -12.074 2.443 1.00 89.88 85 ILE A N 1
ATOM 664 C CA . ILE A 1 85 ? 5.662 -12.446 3.825 1.00 89.88 85 ILE A CA 1
ATOM 665 C C . ILE A 1 85 ? 5.446 -11.193 4.679 1.00 89.88 85 ILE A C 1
ATOM 667 O O . ILE A 1 85 ? 4.435 -11.084 5.372 1.00 89.88 85 ILE A O 1
ATOM 671 N N . PHE A 1 86 ? 6.354 -10.218 4.591 1.00 90.50 86 PHE A N 1
ATOM 672 C CA . PHE A 1 86 ? 6.229 -8.968 5.336 1.00 90.50 86 PHE A CA 1
ATOM 673 C C . PHE A 1 86 ? 4.943 -8.216 4.981 1.00 90.50 86 PHE A C 1
ATOM 675 O O . PHE A 1 86 ? 4.209 -7.805 5.874 1.00 90.50 86 PHE A O 1
ATOM 682 N N . SER A 1 87 ? 4.638 -8.079 3.688 1.00 89.69 87 SER A N 1
ATOM 683 C CA . SER A 1 87 ? 3.422 -7.399 3.231 1.00 89.69 87 SER A CA 1
ATOM 684 C C . SER A 1 87 ? 2.169 -8.114 3.735 1.00 89.69 87 SER A C 1
ATOM 686 O O . SER A 1 87 ? 1.255 -7.464 4.234 1.00 89.69 87 SER A O 1
ATOM 688 N N . MET A 1 88 ? 2.148 -9.448 3.675 1.00 92.19 88 MET A N 1
ATOM 689 C CA . MET A 1 88 ? 1.044 -10.264 4.178 1.00 92.19 88 MET A CA 1
ATOM 690 C C . MET A 1 88 ? 0.793 -10.008 5.671 1.00 92.19 88 MET A C 1
ATOM 692 O O . MET A 1 88 ? -0.322 -9.664 6.062 1.00 92.19 88 MET A O 1
ATOM 696 N N . PHE A 1 89 ? 1.834 -10.106 6.503 1.00 93.94 89 PHE A N 1
ATOM 697 C CA . PHE A 1 89 ? 1.717 -9.841 7.939 1.00 93.94 89 PHE A CA 1
ATOM 698 C C . PHE A 1 89 ? 1.349 -8.391 8.241 1.00 93.94 89 PHE A C 1
ATOM 700 O O . PHE A 1 89 ? 0.539 -8.144 9.130 1.00 93.94 89 PHE A O 1
ATOM 707 N N . PHE A 1 90 ? 1.907 -7.437 7.500 1.00 93.50 90 PHE A N 1
ATOM 708 C CA . PHE A 1 90 ? 1.640 -6.021 7.701 1.00 93.50 90 PHE A CA 1
ATOM 709 C C . PHE A 1 90 ? 0.172 -5.678 7.426 1.00 93.50 90 PHE A C 1
ATOM 711 O O . PHE A 1 90 ? -0.495 -5.119 8.294 1.00 93.50 90 PHE A O 1
ATOM 718 N N . PHE A 1 91 ? -0.362 -6.051 6.259 1.00 94.38 91 PHE A N 1
ATOM 719 C CA . PHE A 1 91 ? -1.743 -5.723 5.895 1.00 94.38 91 PHE A CA 1
ATOM 720 C C . PHE A 1 91 ? -2.764 -6.460 6.766 1.00 94.38 91 PHE A C 1
ATOM 722 O O . PHE A 1 91 ? -3.697 -5.836 7.271 1.00 94.38 91 PHE A O 1
ATOM 729 N N . LEU A 1 92 ? -2.577 -7.764 7.000 1.00 94.88 92 LEU A N 1
ATOM 730 C CA . LEU A 1 92 ? -3.486 -8.535 7.856 1.00 94.88 92 LEU A CA 1
ATOM 731 C C . LEU A 1 92 ? -3.385 -8.106 9.325 1.00 94.88 92 LEU A C 1
ATOM 733 O O . LEU A 1 92 ? -4.406 -7.984 10.001 1.00 94.88 92 LEU A O 1
ATOM 737 N N . GLY A 1 93 ? -2.170 -7.839 9.810 1.00 94.94 93 GLY A N 1
ATOM 738 C CA . GLY A 1 93 ? -1.914 -7.361 11.166 1.00 94.94 93 GLY A CA 1
ATOM 739 C C . GLY A 1 93 ? -2.559 -6.003 11.419 1.00 94.94 93 GLY A C 1
ATOM 740 O O . GLY A 1 93 ? -3.291 -5.856 12.396 1.00 94.94 93 GLY A O 1
ATOM 741 N N . MET A 1 94 ? -2.378 -5.044 10.507 1.00 93.62 94 MET A N 1
ATOM 742 C CA . MET A 1 94 ? -3.047 -3.741 10.585 1.00 93.62 94 MET A CA 1
ATOM 743 C C . MET A 1 94 ? -4.565 -3.891 10.551 1.00 93.62 94 MET A C 1
ATOM 745 O O . MET A 1 94 ? -5.241 -3.350 11.422 1.00 93.62 94 MET A O 1
ATOM 749 N N . GLY A 1 95 ? -5.102 -4.705 9.635 1.00 93.56 95 GLY A N 1
ATOM 750 C CA . GLY A 1 95 ? -6.536 -4.985 9.585 1.00 93.56 95 GLY A CA 1
ATOM 751 C C . GLY A 1 95 ? -7.074 -5.546 10.906 1.00 93.56 95 GLY A C 1
ATOM 752 O O . GLY A 1 95 ? -8.121 -5.110 11.388 1.00 93.56 95 GLY A O 1
ATOM 753 N N . LYS A 1 96 ? -6.335 -6.466 11.541 1.00 93.62 96 LYS A N 1
ATOM 754 C CA . LYS A 1 96 ? -6.727 -7.058 12.825 1.00 93.62 96 LYS A CA 1
ATOM 755 C C . LYS A 1 96 ? -6.646 -6.065 13.983 1.00 93.62 96 LYS A C 1
ATOM 757 O O . LYS A 1 96 ? -7.554 -6.033 14.813 1.00 93.62 96 LYS A O 1
ATOM 762 N N . ILE A 1 97 ? -5.591 -5.253 14.033 1.00 93.88 97 ILE A N 1
ATOM 763 C CA . ILE A 1 97 ? -5.424 -4.192 15.034 1.00 93.88 97 ILE A CA 1
ATOM 764 C C . ILE A 1 97 ? -6.567 -3.184 14.913 1.00 93.88 97 ILE A C 1
ATOM 766 O O . ILE A 1 97 ? -7.194 -2.852 15.918 1.00 93.88 97 ILE A O 1
ATOM 770 N N . THR A 1 98 ? -6.896 -2.748 13.693 1.00 90.94 98 THR A N 1
ATOM 771 C CA . THR A 1 98 ? -8.025 -1.845 13.454 1.00 90.94 98 THR A CA 1
ATOM 772 C C . THR A 1 98 ? -9.335 -2.469 13.921 1.00 90.94 98 THR A C 1
ATOM 774 O O . THR A 1 98 ? -10.067 -1.821 14.662 1.00 90.94 98 THR A O 1
ATOM 777 N N . GLN A 1 99 ? -9.613 -3.730 13.573 1.00 92.06 99 GLN A N 1
ATOM 778 C CA . GLN A 1 99 ? -10.816 -4.432 14.035 1.00 92.06 99 GLN A CA 1
ATOM 779 C C . GLN A 1 99 ? -10.917 -4.471 15.571 1.00 92.06 99 GLN A C 1
ATOM 781 O O . GLN A 1 99 ? -12.004 -4.284 16.114 1.00 92.06 99 GLN A O 1
ATOM 786 N N . LEU A 1 100 ? -9.802 -4.709 16.270 1.00 92.25 100 LEU A N 1
ATOM 787 C CA . LEU A 1 100 ? -9.771 -4.809 17.731 1.00 92.25 100 LEU A CA 1
ATOM 788 C C . LEU A 1 100 ? -9.917 -3.447 18.420 1.00 92.25 100 LEU A C 1
ATOM 790 O O . LEU A 1 100 ? -10.568 -3.357 19.456 1.00 92.25 100 LEU A O 1
ATOM 794 N N . LEU A 1 101 ? -9.309 -2.395 17.869 1.00 88.88 101 LEU A N 1
ATOM 795 C CA . LEU A 1 101 ? -9.286 -1.068 18.487 1.00 88.88 101 LEU A CA 1
ATOM 796 C C . LEU A 1 101 ? -10.542 -0.244 18.199 1.00 88.88 101 LEU A C 1
ATOM 798 O O . LEU A 1 101 ? -10.947 0.551 19.045 1.00 88.88 101 LEU A O 1
ATOM 802 N N . LEU A 1 102 ? -11.172 -0.428 17.037 1.00 86.25 102 LEU A N 1
ATOM 803 C CA . LEU A 1 102 ? -12.296 0.399 16.588 1.00 86.25 102 LEU A CA 1
ATOM 804 C C . LEU A 1 102 ? -13.457 0.504 17.604 1.00 86.25 102 LEU A C 1
ATOM 806 O O . LEU A 1 102 ? -13.950 1.614 17.790 1.00 86.25 102 LEU A O 1
ATOM 810 N N . PRO A 1 103 ? -13.851 -0.557 18.341 1.00 86.81 103 PRO A N 1
ATOM 811 C CA . PRO A 1 103 ? -14.882 -0.458 19.382 1.00 86.81 103 PRO A CA 1
ATOM 812 C C . PRO A 1 103 ? -14.532 0.470 20.558 1.00 86.81 103 PRO A C 1
ATOM 814 O O . PRO A 1 103 ? -15.431 0.996 21.217 1.00 86.81 103 PRO A O 1
ATOM 817 N N . TYR A 1 104 ? -13.243 0.675 20.841 1.00 85.44 104 TYR A N 1
ATOM 818 C CA . TYR A 1 104 ? -12.774 1.525 21.941 1.00 85.44 104 TYR A CA 1
ATOM 819 C C . TYR A 1 104 ? -12.672 3.004 21.539 1.00 85.44 104 TYR A C 1
ATOM 821 O O . TYR A 1 104 ? -12.666 3.883 22.401 1.00 85.44 104 TYR A O 1
ATOM 829 N N . PHE A 1 105 ? -12.641 3.300 20.238 1.00 82.62 105 PHE A N 1
ATOM 830 C CA . PHE A 1 105 ? -12.568 4.659 19.710 1.00 82.62 105 PHE A CA 1
ATOM 831 C C . PHE A 1 105 ? -13.963 5.286 19.588 1.00 82.62 105 PHE A C 1
ATOM 833 O O . PHE A 1 105 ? -14.582 5.298 18.528 1.00 82.62 105 PHE A O 1
ATOM 840 N N . LYS A 1 106 ? -14.452 5.873 20.684 1.00 81.81 106 LYS A N 1
ATOM 841 C CA . LYS A 1 106 ? -15.665 6.711 20.688 1.00 81.81 106 LYS A CA 1
ATOM 842 C C . LYS A 1 106 ? -15.321 8.176 20.406 1.00 81.81 106 LYS A C 1
ATOM 844 O O . LYS A 1 106 ? -15.518 9.039 21.257 1.00 81.81 106 LYS A O 1
ATOM 849 N N . LEU A 1 107 ? -14.747 8.444 19.237 1.00 82.75 107 LEU A N 1
ATOM 850 C CA . LEU A 1 107 ? -14.398 9.804 18.824 1.00 82.75 107 LEU A CA 1
ATOM 851 C C . LEU A 1 107 ? -15.584 10.497 18.152 1.00 82.75 107 LEU A C 1
ATOM 853 O O . LEU A 1 107 ? -16.335 9.880 17.396 1.00 82.75 107 LEU A O 1
ATOM 857 N N . SER A 1 108 ? -15.726 11.799 18.389 1.00 87.44 108 SER A N 1
ATOM 858 C CA . SER A 1 108 ? -16.645 12.625 17.607 1.00 87.44 108 SER A CA 1
ATOM 859 C C . SER A 1 108 ? -16.125 12.810 16.177 1.00 87.44 108 SER A C 1
ATOM 861 O O . SER A 1 108 ? -14.924 12.714 15.916 1.00 87.44 108 SER A O 1
ATOM 863 N N . VAL A 1 109 ? -17.017 13.139 15.237 1.00 86.06 109 VAL A N 1
ATOM 864 C CA . VAL A 1 109 ? -16.643 13.394 13.832 1.00 86.06 109 VAL A CA 1
ATOM 865 C C . VAL A 1 109 ? -15.553 14.470 13.729 1.00 86.06 109 VAL A C 1
ATOM 867 O O . VAL A 1 109 ? -14.584 14.304 12.992 1.00 86.06 109 VAL A O 1
ATOM 870 N N . ALA A 1 110 ? -15.654 15.535 14.530 1.00 88.56 110 ALA A N 1
ATOM 871 C CA . ALA A 1 110 ? -14.657 16.604 14.568 1.00 88.56 110 ALA A CA 1
ATOM 872 C C . ALA A 1 110 ? -13.275 16.114 15.044 1.00 88.56 110 ALA A C 1
ATOM 874 O O .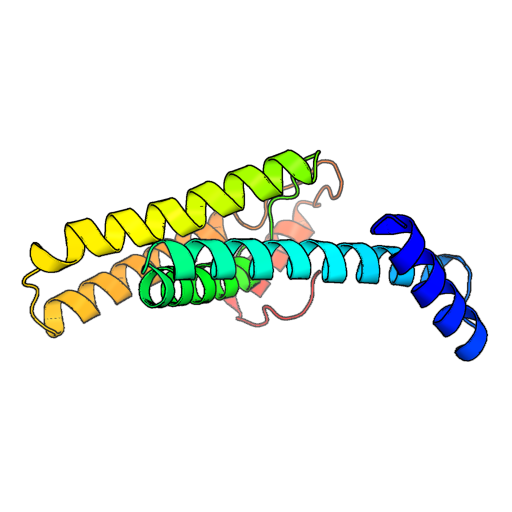 ALA A 1 110 ? -12.248 16.525 14.499 1.00 88.56 110 ALA A O 1
ATOM 875 N N . GLN A 1 111 ? -13.237 15.201 16.021 1.00 88.06 111 GLN A N 1
ATOM 876 C CA . GLN A 1 111 ? -11.988 14.600 16.497 1.00 88.06 111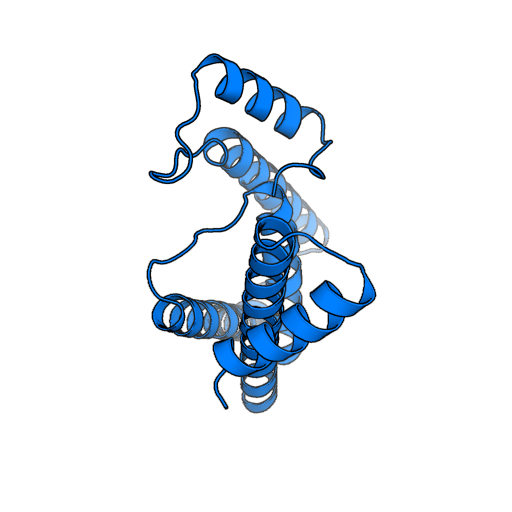 GLN A CA 1
ATOM 877 C C . GLN A 1 111 ? -11.367 13.693 15.433 1.00 88.06 111 GLN A C 1
ATOM 879 O O . GLN A 1 111 ? -10.162 13.767 15.218 1.00 88.06 111 GLN A O 1
ATOM 884 N N . ILE A 1 112 ? -12.176 12.895 14.726 1.00 86.38 112 ILE A N 1
ATOM 885 C CA . ILE A 1 112 ? -11.701 12.033 13.632 1.00 86.38 112 ILE A CA 1
ATOM 886 C C . ILE A 1 112 ? -11.077 12.876 12.515 1.00 86.38 112 ILE A C 1
ATOM 888 O O . ILE A 1 112 ? -9.960 12.590 12.091 1.00 86.38 112 ILE A O 1
ATOM 892 N N . ILE A 1 113 ? -11.754 13.943 12.078 1.00 87.69 113 ILE A N 1
ATOM 893 C CA . ILE A 1 113 ? -11.245 14.841 11.028 1.00 87.69 113 ILE A CA 1
ATOM 894 C C . ILE A 1 113 ? -9.924 15.486 11.457 1.00 87.69 113 ILE A C 1
ATOM 896 O O . ILE A 1 113 ? -8.961 15.488 10.692 1.00 87.69 113 ILE A O 1
ATOM 900 N N . THR A 1 114 ? -9.855 15.982 12.694 1.00 89.69 114 THR A N 1
ATOM 901 C CA . THR A 1 114 ? -8.627 16.574 13.245 1.00 89.69 114 THR A CA 1
ATOM 902 C C . THR A 1 114 ? -7.474 15.569 13.242 1.00 89.69 114 THR A C 1
ATOM 904 O O . THR A 1 114 ? -6.359 15.899 12.843 1.00 89.69 114 THR A O 1
ATOM 907 N N . LEU A 1 115 ? -7.739 14.325 13.643 1.00 88.19 115 LEU A N 1
ATOM 908 C CA . LEU A 1 115 ? -6.728 13.275 13.729 1.00 88.19 115 LEU A CA 1
ATOM 909 C C . LEU A 1 115 ? -6.222 12.869 12.337 1.00 88.19 115 LEU A C 1
ATOM 911 O O . LEU A 1 115 ? -5.014 12.763 12.138 1.00 88.19 115 LEU A O 1
ATOM 915 N N . ILE A 1 116 ? -7.124 12.740 11.357 1.00 88.06 116 ILE A N 1
ATOM 916 C CA . ILE A 1 116 ? -6.765 12.504 9.950 1.00 88.06 116 ILE A CA 1
ATOM 917 C C . ILE A 1 116 ? -5.884 13.639 9.423 1.00 88.06 116 ILE A C 1
ATOM 919 O O . ILE A 1 116 ? -4.856 13.368 8.807 1.00 88.06 116 ILE A O 1
ATOM 923 N N . PHE A 1 117 ? -6.246 14.898 9.689 1.00 90.50 117 PHE A N 1
ATOM 924 C CA . PHE A 1 117 ? -5.474 16.054 9.235 1.00 90.50 117 PHE A CA 1
ATOM 925 C C . PHE A 1 117 ? -4.056 16.061 9.818 1.00 90.50 117 PHE A C 1
ATOM 927 O O . PHE A 1 117 ? -3.086 16.223 9.078 1.00 90.50 117 PHE A O 1
ATOM 934 N N . ILE A 1 118 ? -3.920 15.812 11.124 1.00 91.62 118 ILE A N 1
ATOM 935 C CA . ILE A 1 118 ? -2.614 15.737 1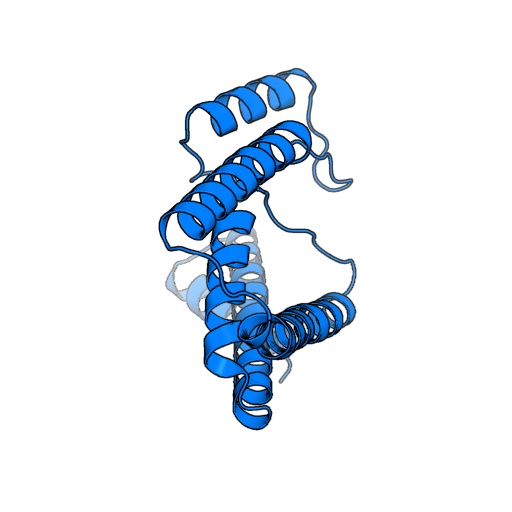1.791 1.00 91.62 118 ILE A CA 1
ATOM 936 C C . ILE A 1 118 ? -1.764 14.614 11.187 1.00 91.62 118 ILE A C 1
ATOM 938 O O . ILE A 1 118 ? -0.615 14.853 10.821 1.00 91.62 118 ILE A O 1
ATOM 942 N N . VAL A 1 119 ? -2.323 13.406 11.040 1.00 89.38 119 VAL A N 1
ATOM 943 C CA . VAL A 1 119 ? -1.608 12.256 10.461 1.00 89.38 119 VAL A CA 1
ATOM 944 C C . VAL A 1 119 ? -1.194 12.535 9.018 1.00 89.38 119 VAL A C 1
ATOM 946 O O . VAL A 1 119 ? -0.068 12.223 8.638 1.00 89.38 119 VAL A O 1
ATOM 949 N N . PHE A 1 120 ? -2.061 13.164 8.226 1.00 87.94 120 PHE A N 1
ATOM 950 C CA . PHE A 1 120 ? -1.765 13.520 6.844 1.00 87.94 120 PHE A CA 1
ATOM 951 C C . PHE A 1 120 ? -0.592 14.503 6.748 1.00 87.94 120 PHE A C 1
ATOM 953 O O . PHE A 1 120 ? 0.393 14.208 6.070 1.00 87.94 120 PHE A O 1
ATOM 960 N N . VAL A 1 121 ? -0.635 15.616 7.489 1.00 88.81 121 VAL A N 1
ATOM 961 C CA . VAL A 1 121 ? 0.460 16.605 7.523 1.00 88.81 121 VAL A CA 1
ATOM 962 C C . VAL A 1 121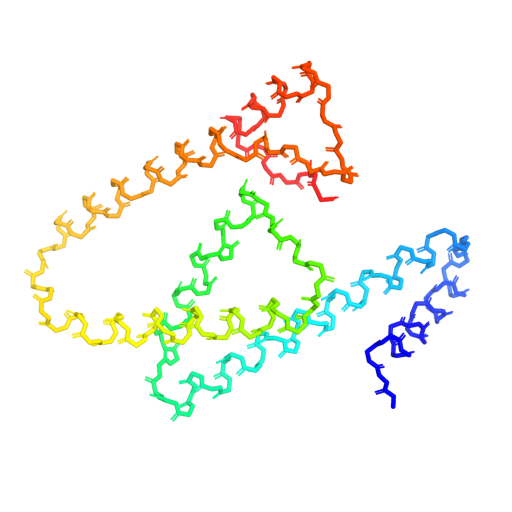 ? 1.768 15.956 7.978 1.00 88.81 121 VAL A C 1
ATOM 964 O O . VAL A 1 121 ? 2.818 16.175 7.371 1.00 88.81 121 VAL A O 1
ATOM 967 N N . TRP A 1 122 ? 1.708 15.108 9.005 1.00 88.38 122 TRP A N 1
ATOM 968 C CA . TRP A 1 122 ? 2.883 14.406 9.512 1.00 88.38 122 TRP A CA 1
ATOM 969 C C . TRP A 1 122 ? 3.461 13.427 8.485 1.00 88.38 122 TRP A C 1
ATOM 971 O O . TRP A 1 122 ? 4.677 13.353 8.310 1.00 88.38 122 TRP A O 1
ATOM 981 N N . SER A 1 123 ? 2.598 12.703 7.768 1.00 85.06 123 SER A N 1
ATOM 982 C CA . SER A 1 123 ? 3.007 11.769 6.718 1.00 85.06 123 SER A CA 1
ATOM 983 C C . SER A 1 123 ? 3.687 12.482 5.545 1.00 85.06 123 SER A C 1
ATOM 985 O O . SER A 1 123 ? 4.733 12.026 5.088 1.00 85.06 123 SER A O 1
ATOM 987 N N . LEU A 1 124 ? 3.171 13.642 5.121 1.00 83.50 124 LEU A N 1
ATOM 988 C CA . LEU A 1 124 ? 3.793 14.464 4.081 1.00 83.50 124 LEU A CA 1
ATOM 989 C C . LEU A 1 124 ? 5.160 14.987 4.520 1.00 83.50 124 LEU A C 1
ATOM 991 O O . LEU A 1 124 ? 6.115 14.949 3.748 1.00 83.50 124 LEU A O 1
ATOM 995 N N . TRP A 1 125 ? 5.275 15.435 5.771 1.00 84.75 125 TRP A N 1
ATOM 996 C CA . TRP A 1 125 ? 6.546 15.903 6.314 1.00 84.75 125 TRP A CA 1
ATOM 997 C C . TRP A 1 125 ? 7.612 14.798 6.325 1.00 84.75 125 TRP A C 1
ATOM 999 O O . TRP A 1 125 ? 8.753 15.039 5.924 1.00 84.75 125 TRP A O 1
ATOM 1009 N N . ILE A 1 126 ? 7.241 13.574 6.725 1.00 83.88 126 ILE A N 1
ATOM 1010 C CA . ILE A 1 126 ? 8.139 12.411 6.664 1.00 83.88 126 ILE A CA 1
ATOM 1011 C C . ILE A 1 126 ? 8.515 12.109 5.212 1.00 83.88 126 ILE A C 1
ATOM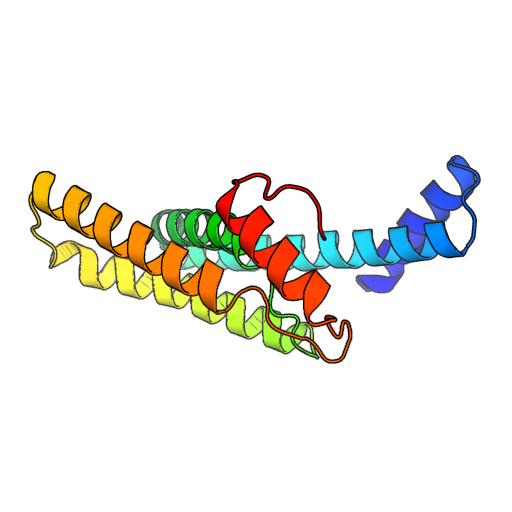 1013 O O . ILE A 1 126 ? 9.700 11.958 4.922 1.00 83.88 126 ILE A O 1
ATOM 1017 N N . ALA A 1 127 ? 7.541 12.061 4.302 1.00 79.75 127 ALA A N 1
ATOM 1018 C CA . ALA A 1 127 ? 7.796 11.793 2.892 1.00 79.75 127 ALA A CA 1
ATOM 1019 C C . ALA A 1 127 ? 8.783 12.809 2.295 1.00 79.75 127 ALA A C 1
ATOM 1021 O O . ALA A 1 127 ? 9.804 12.408 1.757 1.00 79.75 127 ALA A O 1
ATOM 1022 N N . ILE A 1 128 ? 8.582 14.115 2.474 1.00 74.81 128 ILE A N 1
ATOM 1023 C CA . ILE A 1 128 ? 9.485 15.140 1.912 1.00 74.81 128 ILE A CA 1
ATOM 1024 C C . ILE A 1 128 ? 10.906 15.025 2.480 1.00 74.81 128 ILE A C 1
ATOM 1026 O O . ILE A 1 128 ? 11.886 15.248 1.769 1.00 74.81 128 ILE A O 1
ATOM 1030 N N . LYS A 1 129 ? 11.030 14.687 3.767 1.00 77.69 129 LYS A N 1
ATOM 1031 C CA . LYS A 1 129 ? 12.326 14.627 4.445 1.00 77.69 129 LYS A CA 1
ATOM 1032 C C . LYS A 1 129 ? 13.108 13.346 4.135 1.00 77.69 129 LYS A C 1
ATOM 1034 O O . LYS A 1 129 ? 14.333 13.398 4.116 1.00 77.69 129 LYS A O 1
ATOM 1039 N N . TRP A 1 130 ? 12.423 12.222 3.912 1.00 73.19 130 TRP A N 1
ATOM 1040 C CA . TRP A 1 130 ? 13.049 10.897 3.797 1.00 73.19 130 TRP A CA 1
ATOM 1041 C C . TRP A 1 130 ? 12.918 10.251 2.412 1.00 73.19 130 TRP A C 1
ATOM 1043 O O . TRP A 1 130 ? 13.668 9.327 2.126 1.00 73.19 130 TRP A O 1
ATOM 1053 N N . ALA A 1 131 ? 12.005 10.706 1.547 1.00 67.62 131 ALA A N 1
ATOM 1054 C CA . ALA A 1 131 ? 11.851 10.176 0.191 1.00 67.62 131 ALA A CA 1
ATOM 1055 C C . ALA A 1 131 ? 13.033 10.451 -0.757 1.00 67.62 131 ALA A C 1
ATOM 1057 O O . ALA A 1 131 ? 13.258 9.597 -1.616 1.00 67.62 131 ALA A O 1
ATOM 1058 N N . PRO A 1 132 ? 13.841 11.535 -0.641 1.00 67.00 132 PRO A N 1
ATOM 1059 C CA . PRO A 1 132 ? 15.126 11.585 -1.335 1.00 67.00 132 PRO A CA 1
ATOM 1060 C C . PRO A 1 132 ? 16.134 10.681 -0.605 1.00 67.00 132 PRO A C 1
ATOM 1062 O O . PRO A 1 132 ? 17.158 11.135 -0.100 1.00 67.00 132 PRO A O 1
ATOM 1065 N N . ALA A 1 133 ? 15.806 9.393 -0.508 1.00 63.97 133 ALA A N 1
ATOM 1066 C CA . ALA A 1 133 ? 16.691 8.360 -0.015 1.00 63.97 133 ALA A CA 1
ATOM 1067 C C . ALA A 1 133 ? 17.550 7.869 -1.176 1.00 63.97 133 ALA A C 1
ATOM 1069 O O . ALA A 1 133 ? 17.049 7.485 -2.235 1.00 63.97 133 ALA A O 1
ATOM 1070 N N . GLU A 1 134 ? 18.857 7.875 -0.964 1.00 60.56 134 GLU A N 1
ATOM 1071 C CA . GLU A 1 134 ? 19.774 7.200 -1.864 1.00 60.56 134 GLU A CA 1
ATOM 1072 C C . GLU A 1 134 ? 19.554 5.694 -1.764 1.00 60.56 134 GLU A C 1
ATOM 1074 O O . GLU A 1 134 ? 19.377 5.135 -0.679 1.00 60.56 134 GLU A O 1
ATOM 1079 N N . THR A 1 135 ? 19.596 5.025 -2.908 1.00 62.50 135 THR A N 1
ATOM 1080 C CA . THR A 1 135 ? 19.720 3.570 -2.943 1.00 62.50 135 THR A CA 1
ATOM 1081 C C . THR A 1 135 ? 21.060 3.231 -3.584 1.00 62.50 135 THR A C 1
ATOM 1083 O O . THR A 1 135 ? 21.506 3.981 -4.455 1.00 62.50 135 THR A O 1
ATOM 1086 N N . PRO A 1 136 ? 21.700 2.102 -3.224 1.00 57.03 136 PRO A N 1
ATOM 1087 C CA . PRO A 1 136 ? 22.952 1.679 -3.859 1.00 57.03 136 PRO A CA 1
ATOM 1088 C C . PRO A 1 136 ? 22.842 1.605 -5.388 1.00 57.03 136 PRO A C 1
ATOM 1090 O O . PRO A 1 136 ? 23.813 1.833 -6.099 1.00 57.03 136 PRO A O 1
ATOM 1093 N N . ASN A 1 137 ? 21.633 1.323 -5.881 1.00 57.16 137 ASN A N 1
ATOM 1094 C CA . ASN A 1 137 ? 21.322 1.172 -7.297 1.00 57.16 137 ASN A CA 1
ATOM 1095 C C . ASN A 1 137 ? 21.001 2.500 -8.011 1.00 57.16 137 ASN A C 1
ATOM 1097 O O . ASN A 1 137 ? 20.833 2.508 -9.228 1.00 57.16 137 ASN A O 1
ATOM 1101 N N . LYS A 1 138 ? 20.876 3.613 -7.274 1.00 60.56 138 LYS A N 1
ATOM 1102 C CA . LYS A 1 138 ? 20.627 4.953 -7.824 1.00 60.56 138 LYS A CA 1
ATOM 1103 C C . LYS A 1 138 ? 21.183 6.036 -6.881 1.00 60.56 138 LYS A C 1
ATOM 1105 O O . LYS A 1 138 ? 20.408 6.618 -6.111 1.00 60.56 138 LYS A O 1
ATOM 1110 N N . PRO A 1 139 ? 22.508 6.285 -6.899 1.00 63.69 139 PRO A N 1
ATOM 1111 C CA . PRO A 1 139 ? 23.094 7.404 -6.168 1.00 63.69 139 PRO A CA 1
ATOM 1112 C C . PRO A 1 139 ? 22.556 8.718 -6.745 1.00 63.69 139 PRO A C 1
ATOM 1114 O O . PRO A 1 139 ? 22.402 8.846 -7.957 1.00 63.69 139 PRO A O 1
ATOM 1117 N N . LEU A 1 140 ? 22.226 9.671 -5.875 1.00 62.62 140 LEU A N 1
ATOM 1118 C CA . LEU A 1 140 ? 21.706 10.978 -6.273 1.00 62.62 140 LEU A CA 1
ATOM 1119 C C . LEU A 1 140 ? 22.807 12.016 -6.102 1.00 62.62 140 LEU A C 1
ATOM 1121 O O . LEU A 1 140 ? 23.387 12.109 -5.019 1.00 62.62 140 LEU A O 1
ATOM 1125 N N . ALA A 1 141 ? 23.062 12.812 -7.137 1.00 69.38 141 ALA A N 1
ATOM 1126 C CA . ALA A 1 141 ? 23.908 13.988 -6.995 1.00 69.38 141 ALA A CA 1
ATOM 1127 C C . ALA A 1 141 ? 23.212 15.050 -6.110 1.00 69.38 141 ALA A C 1
ATOM 1129 O O . ALA A 1 141 ? 21.985 15.066 -5.963 1.00 69.38 141 ALA A O 1
ATOM 1130 N N . GLU A 1 142 ? 23.989 15.910 -5.443 1.00 66.25 142 GLU A N 1
ATOM 1131 C CA . GLU A 1 142 ? 23.466 16.878 -4.458 1.00 66.25 142 GLU A CA 1
ATOM 1132 C C . GLU A 1 142 ? 22.493 17.906 -5.072 1.00 66.25 142 GLU A C 1
ATOM 1134 O O . GLU A 1 142 ? 21.555 18.359 -4.410 1.00 66.25 142 GLU A O 1
ATOM 1139 N N . ASP A 1 143 ? 22.670 18.232 -6.350 1.00 64.94 143 ASP A N 1
ATOM 1140 C CA . ASP A 1 143 ? 21.780 19.063 -7.164 1.00 64.94 143 ASP A CA 1
ATOM 1141 C C . ASP A 1 143 ? 20.459 18.345 -7.494 1.00 64.94 143 ASP A C 1
ATOM 1143 O O . ASP A 1 143 ? 19.381 18.902 -7.272 1.00 64.94 143 ASP A O 1
ATOM 1147 N N . GLU A 1 144 ? 20.513 17.069 -7.888 1.00 64.81 144 GLU A N 1
ATOM 1148 C CA . GLU A 1 144 ? 19.314 16.257 -8.141 1.00 64.81 144 GLU A CA 1
ATOM 1149 C C . GLU A 1 144 ? 18.456 16.055 -6.881 1.00 64.81 144 GLU A C 1
ATOM 1151 O O . GLU A 1 144 ? 17.226 15.971 -6.962 1.00 64.81 144 GLU A O 1
ATOM 1156 N N . LYS A 1 145 ? 19.067 15.998 -5.690 1.00 66.00 145 LYS A N 1
ATOM 1157 C CA . LYS A 1 145 ? 18.322 15.930 -4.419 1.00 66.00 145 LYS A CA 1
ATOM 1158 C C . LYS A 1 145 ? 17.515 17.199 -4.159 1.00 66.00 145 LYS A C 1
ATOM 1160 O O . LYS A 1 145 ? 16.385 17.117 -3.666 1.00 66.00 145 LYS A O 1
ATOM 1165 N N . ALA A 1 146 ? 18.088 18.367 -4.451 1.00 62.28 146 ALA A N 1
ATOM 1166 C CA . ALA A 1 146 ? 17.419 19.648 -4.253 1.00 62.28 146 ALA A CA 1
ATOM 1167 C C . ALA A 1 146 ? 16.224 19.803 -5.204 1.00 62.28 146 ALA A C 1
ATOM 1169 O O . ALA A 1 146 ? 15.140 20.185 -4.753 1.00 62.28 146 ALA A O 1
ATOM 1170 N N . ASP A 1 147 ? 16.385 19.408 -6.467 1.00 64.12 147 ASP A N 1
ATOM 1171 C CA . ASP A 1 147 ? 15.314 19.448 -7.462 1.00 64.12 147 ASP A CA 1
ATOM 1172 C C . ASP A 1 147 ? 14.206 18.435 -7.175 1.00 64.12 147 ASP A C 1
ATOM 1174 O O . ASP A 1 147 ? 13.028 18.792 -7.216 1.00 64.12 147 ASP A O 1
ATOM 1178 N N . LYS A 1 148 ? 14.542 17.208 -6.757 1.00 66.38 148 LYS A N 1
ATOM 1179 C CA . LYS A 1 148 ? 13.530 16.226 -6.331 1.00 66.38 148 LYS A CA 1
ATOM 1180 C C . LYS A 1 148 ? 12.734 16.697 -5.124 1.00 66.38 148 LYS A C 1
ATOM 1182 O O . LYS A 1 148 ? 11.524 16.496 -5.076 1.00 66.38 148 LYS A O 1
ATOM 1187 N N . ARG A 1 149 ? 13.376 17.368 -4.164 1.00 63.97 149 ARG A N 1
ATOM 1188 C CA . ARG A 1 149 ? 12.677 17.954 -3.014 1.00 63.97 149 ARG A CA 1
ATOM 1189 C C . ARG A 1 149 ? 11.713 19.061 -3.453 1.00 63.97 149 ARG A C 1
ATOM 1191 O O . ARG A 1 149 ? 10.580 19.089 -2.985 1.00 63.97 149 ARG A O 1
ATOM 1198 N N . ASN A 1 150 ? 12.130 19.940 -4.364 1.00 62.03 150 ASN A N 1
ATOM 1199 C CA . ASN A 1 150 ? 11.283 21.013 -4.896 1.00 62.03 150 ASN A CA 1
ATOM 1200 C C . ASN A 1 150 ? 10.130 20.474 -5.765 1.00 62.03 150 ASN A C 1
ATOM 1202 O O . ASN A 1 150 ? 9.027 21.015 -5.736 1.00 62.03 150 ASN A O 1
ATOM 1206 N N . PHE A 1 151 ? 10.353 19.371 -6.478 1.00 63.22 151 PHE A N 1
ATOM 1207 C CA . PHE A 1 151 ? 9.342 18.659 -7.258 1.00 63.22 151 PHE A CA 1
ATOM 1208 C C . PHE A 1 151 ? 8.311 17.935 -6.379 1.00 63.22 151 PHE A C 1
ATOM 1210 O O . PHE A 1 151 ? 7.112 18.018 -6.635 1.00 63.22 151 PHE A O 1
ATOM 1217 N N . LEU A 1 152 ? 8.751 17.301 -5.286 1.00 61.16 152 LEU A N 1
ATOM 1218 C CA . LEU A 1 152 ? 7.856 16.732 -4.269 1.00 61.16 152 LEU A CA 1
ATOM 1219 C C . LEU A 1 152 ? 6.988 17.814 -3.602 1.00 61.16 152 LEU A C 1
ATOM 1221 O O . LEU A 1 152 ? 5.832 17.559 -3.272 1.00 61.16 152 LEU A O 1
ATOM 1225 N N . LEU A 1 153 ? 7.521 19.031 -3.445 1.00 60.56 153 LEU A N 1
ATOM 1226 C CA . LEU A 1 153 ? 6.782 20.190 -2.935 1.00 60.56 153 LEU A CA 1
ATOM 1227 C C . LEU A 1 153 ? 5.806 20.797 -3.962 1.00 60.56 153 LEU A C 1
ATOM 1229 O O . LEU A 1 153 ? 4.821 21.405 -3.550 1.00 60.56 153 LEU A O 1
ATOM 1233 N N . SER A 1 154 ? 6.042 20.635 -5.271 1.00 58.41 154 SER A N 1
ATOM 1234 C CA . SER A 1 154 ? 5.172 21.183 -6.329 1.00 58.41 154 SER A CA 1
ATOM 1235 C C . SER A 1 154 ? 3.966 20.298 -6.668 1.00 58.41 154 SER A C 1
ATOM 1237 O O . SER A 1 154 ? 3.088 20.719 -7.417 1.00 58.41 154 SER A O 1
ATOM 1239 N N . GLY A 1 155 ? 3.886 19.090 -6.097 1.00 53.81 155 GLY A N 1
ATOM 1240 C CA . GLY A 1 155 ? 2.759 18.169 -6.286 1.00 53.81 155 GLY A CA 1
ATOM 1241 C C . GLY A 1 155 ? 2.750 17.443 -7.635 1.00 53.81 155 GLY A C 1
ATOM 1242 O O . GLY A 1 155 ? 1.857 16.635 -7.886 1.00 53.81 155 GLY A O 1
ATOM 1243 N N . SER A 1 156 ? 3.757 17.660 -8.481 1.00 45.06 156 SER A N 1
ATOM 1244 C CA . SER A 1 156 ? 3.904 17.047 -9.808 1.00 45.06 156 SER A CA 1
ATOM 1245 C C . SER A 1 156 ? 4.367 15.584 -9.742 1.00 45.06 156 SER A C 1
ATOM 1247 O O . SER A 1 156 ? 5.185 15.151 -10.532 1.00 45.06 156 SER A O 1
ATOM 1249 N N . CYS A 1 157 ? 3.880 14.784 -8.796 1.00 47.84 157 CYS A N 1
ATOM 1250 C CA . CYS A 1 157 ? 4.459 13.492 -8.403 1.00 47.84 157 CYS A CA 1
ATOM 1251 C C . CYS A 1 157 ? 4.184 12.313 -9.375 1.00 47.84 157 CYS A C 1
ATOM 1253 O O . CYS A 1 157 ? 3.944 11.196 -8.927 1.00 47.84 157 CYS A O 1
ATOM 1255 N N . PHE A 1 158 ? 4.178 12.537 -10.696 1.00 39.62 158 PHE A N 1
ATOM 1256 C CA . PHE A 1 158 ? 3.762 11.531 -11.692 1.00 39.62 158 PHE A CA 1
ATOM 1257 C C . PHE A 1 158 ? 4.877 10.959 -12.576 1.00 39.62 158 PHE A C 1
ATOM 1259 O O . PHE A 1 158 ? 4.609 10.089 -13.399 1.00 39.62 158 PHE A O 1
ATOM 1266 N N . GLY A 1 159 ? 6.121 11.409 -12.428 1.00 38.16 159 GLY A N 1
ATOM 1267 C CA . GLY A 1 159 ? 7.195 10.982 -13.322 1.00 38.16 159 GLY A CA 1
ATOM 1268 C C . GLY A 1 159 ? 8.508 10.828 -12.593 1.00 38.16 159 GLY A C 1
ATOM 1269 O O . GLY A 1 159 ? 9.269 11.776 -12.564 1.00 38.16 159 GLY A O 1
ATOM 1270 N N . PHE A 1 160 ? 8.736 9.672 -11.973 1.00 33.44 160 PHE A N 1
ATOM 1271 C CA . PHE A 1 160 ? 10.056 9.045 -11.815 1.00 33.44 160 PHE A CA 1
ATOM 1272 C C . PHE A 1 160 ? 9.868 7.698 -11.096 1.00 33.44 160 PHE A C 1
ATOM 1274 O O . PHE A 1 160 ? 10.216 7.533 -9.927 1.00 33.44 160 PHE A O 1
ATOM 1281 N N . TRP A 1 161 ? 9.264 6.755 -11.816 1.00 36.44 161 TRP A N 1
ATOM 1282 C CA . TRP A 1 161 ? 9.571 5.334 -11.675 1.00 36.44 161 TRP A CA 1
ATOM 1283 C C . TRP A 1 161 ? 10.457 4.955 -12.854 1.00 36.44 161 TRP A C 1
ATOM 1285 O O . TRP A 1 161 ? 10.133 5.416 -13.971 1.00 36.44 161 TRP A O 1
#

Sequence (161 aa):
MGIPDLSCSIANYFGRELELDEDKTDILRYGFEVIIGEGLKVISIFVMASLLGLTPYVLVTFLTVGTYRLFSGGYHSETYSRCFIFSMFFFLGMGKITQLLLPYFKLSVAQIITLIFIVFVWSLWIAIKWAPAETPNKPLAEDEKADKRNFLLSGSCFGFW

Radius of gyration: 19.68 Å; chains: 1; bounding box: 41×44×56 Å

Secondary structure (DSSP, 8-state):
--HHHHHHHHHHHHHHHTT--HHHHHHHHHHHHHHHHHHHHHHHHHHHHHHTT-HHHHHHHHHHHHHHHHHH-----S-HHHHHHHHHHHHHHHHHHHHHHGGG----HHHHHHHHHHHHHHHHHHHHHHSS--BTTB---HHHHHHHHHHHHHT-TTS--

InterPro domains:
  IPR006741 Accessory gene regulator B [PF04647] (8-149)
  IPR006741 Accessory gene regulator B [SM00793] (5-159)

Organism: Desulfitobacterium hafniense (strain DSM 10664 / DCB-2) (NCBI:txid272564)